Protein AF-A0A6A9QE31-F1 (afdb_monomer)

pLDDT: mean 76.42, std 17.67, range [47.31, 96.75]

Radius of gyration: 29.23 Å; Cα contacts (8 Å, |Δi|>4): 37; chains: 1; bounding box: 77×28×81 Å

Mean predicted aligned error: 16.54 Å

Secondary structure (DSSP, 8-state):
----------------------------EEE-TTT--EEEGGGHHHHHHHHHHHTPPPSS--PPP-------------

Foldseek 3Di:
DDDDDDPPPDPPPPDPDDPDPDPDDDFDWDAFPPPRDIDTPVCLVVVQVVCVVVVHDRRDDDDDDPDPPPPPPPPDDD

Organism: Acidianus infernus (NCBI:txid12915)

Sequence (78 aa):
MEHKNPPTIIPSSQFPTSEQPVVMVVDVMLRCKLDNQVMPASMALEHQQMHIKKGEDPCFVIETAPGKQKEEEPRGVI

Structure (mmCIF, N/CA/C/O backbone):
data_AF-A0A6A9QE31-F1
#
_entry.id   AF-A0A6A9QE31-F1
#
loop_
_atom_site.group_PDB
_atom_site.id
_atom_site.type_symbol
_atom_site.label_atom_id
_atom_site.label_alt_id
_at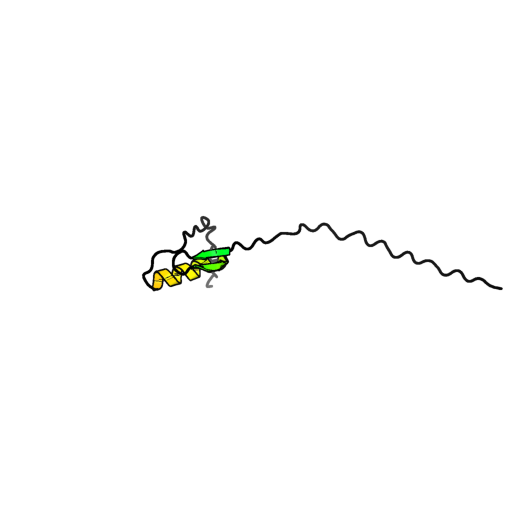om_site.label_comp_id
_atom_site.label_asym_id
_atom_site.label_entity_id
_atom_site.label_seq_id
_atom_site.pdbx_PDB_ins_code
_atom_site.Cartn_x
_atom_site.Cartn_y
_atom_site.Cartn_z
_atom_site.occupancy
_atom_site.B_iso_or_equiv
_atom_site.auth_seq_id
_atom_site.auth_comp_id
_atom_site.auth_asym_id
_atom_site.auth_atom_id
_atom_site.pdbx_PDB_model_num
ATOM 1 N N . MET A 1 1 ? 67.135 15.076 -48.727 1.00 49.69 1 MET A N 1
ATOM 2 C CA . MET A 1 1 ? 65.875 14.304 -48.731 1.00 49.69 1 MET A CA 1
ATOM 3 C C . MET A 1 1 ? 65.962 13.324 -47.578 1.00 49.69 1 MET A C 1
ATOM 5 O O . MET A 1 1 ? 66.626 12.309 -47.715 1.00 49.69 1 MET A O 1
ATOM 9 N N . GLU A 1 2 ? 65.393 13.671 -46.425 1.00 52.06 2 GLU A N 1
ATOM 10 C CA . GLU A 1 2 ? 65.423 12.833 -45.221 1.00 52.06 2 GLU A CA 1
ATOM 11 C C . GLU A 1 2 ? 63.979 12.572 -44.785 1.00 52.06 2 GLU A C 1
ATOM 13 O O . GLU A 1 2 ? 63.270 13.485 -44.363 1.00 52.06 2 GLU A O 1
ATOM 18 N N . HIS A 1 3 ? 63.515 11.333 -44.953 1.00 51.66 3 HIS A N 1
ATOM 19 C CA . HIS A 1 3 ? 62.184 10.906 -44.532 1.00 51.66 3 HIS A CA 1
ATOM 20 C C . HIS A 1 3 ? 62.240 10.448 -43.069 1.00 51.66 3 HIS A C 1
ATOM 22 O O . HIS A 1 3 ? 62.701 9.348 -42.766 1.00 51.66 3 HIS A O 1
ATOM 28 N N . LYS A 1 4 ? 61.763 11.293 -42.151 1.00 50.09 4 LYS A N 1
ATOM 29 C CA . LYS A 1 4 ? 61.505 10.921 -40.754 1.00 50.09 4 LYS A C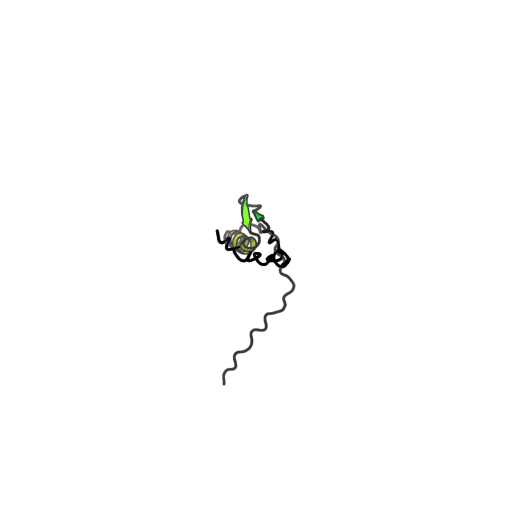A 1
ATOM 30 C C . LYS A 1 4 ? 60.181 10.150 -40.683 1.00 50.09 4 LYS A C 1
ATOM 32 O O . LYS A 1 4 ? 59.123 10.739 -40.876 1.00 50.09 4 LYS A O 1
ATOM 37 N N . ASN A 1 5 ? 60.233 8.849 -40.399 1.00 62.31 5 ASN A N 1
ATOM 38 C CA . ASN A 1 5 ? 59.042 8.075 -40.034 1.00 62.31 5 ASN A CA 1
ATOM 39 C C . ASN A 1 5 ? 58.617 8.432 -38.596 1.00 62.31 5 ASN A C 1
ATOM 41 O O . ASN A 1 5 ? 59.472 8.409 -37.706 1.00 62.31 5 ASN A O 1
ATOM 45 N N . PRO A 1 6 ? 57.339 8.749 -38.327 1.00 62.09 6 PRO A N 1
ATOM 46 C CA . PRO A 1 6 ? 56.852 8.854 -36.959 1.00 62.09 6 PRO A CA 1
ATOM 47 C C . PRO A 1 6 ? 56.678 7.450 -36.351 1.00 62.09 6 PRO A C 1
ATOM 49 O O . PRO A 1 6 ? 56.238 6.536 -37.052 1.00 62.09 6 PRO A O 1
ATOM 52 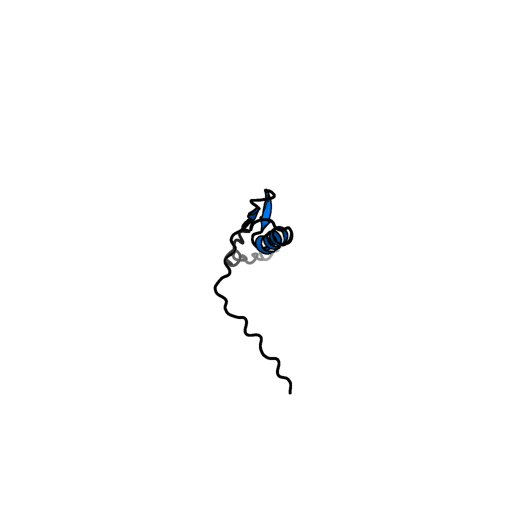N N . PRO A 1 7 ? 56.983 7.244 -35.056 1.00 57.41 7 PRO A N 1
ATOM 53 C CA . PRO A 1 7 ? 56.635 6.003 -34.385 1.00 57.41 7 PRO A CA 1
ATOM 54 C C . PRO A 1 7 ? 55.111 5.932 -34.271 1.00 57.41 7 PRO A C 1
ATOM 56 O O . PRO A 1 7 ? 54.478 6.762 -33.617 1.00 57.41 7 PRO A O 1
ATOM 59 N N . THR A 1 8 ? 54.515 4.945 -34.933 1.00 53.78 8 THR A N 1
ATOM 60 C CA . THR A 1 8 ? 53.110 4.583 -34.756 1.00 53.78 8 THR A CA 1
ATOM 61 C C . THR A 1 8 ? 52.925 4.074 -33.329 1.00 53.78 8 THR A C 1
ATOM 63 O O . THR A 1 8 ? 53.178 2.911 -33.027 1.00 53.78 8 THR A O 1
ATOM 66 N N . ILE A 1 9 ? 52.508 4.966 -32.432 1.00 60.47 9 ILE A N 1
ATOM 67 C CA . ILE A 1 9 ? 51.987 4.594 -31.119 1.00 60.47 9 ILE A CA 1
ATOM 68 C C . ILE A 1 9 ? 50.621 3.967 -31.387 1.00 60.47 9 ILE A C 1
ATOM 70 O O . ILE A 1 9 ? 49.648 4.664 -31.667 1.00 60.47 9 ILE A O 1
ATOM 74 N N . ILE A 1 10 ? 50.574 2.636 -31.382 1.00 61.00 10 ILE A N 1
ATOM 75 C CA . ILE A 1 10 ? 49.323 1.883 -31.421 1.00 61.00 10 ILE A CA 1
ATOM 76 C C . ILE A 1 10 ? 48.561 2.265 -30.145 1.00 61.00 10 ILE A C 1
ATOM 78 O O . ILE A 1 10 ? 49.105 2.069 -29.054 1.00 61.00 10 ILE A O 1
ATOM 82 N N . PRO A 1 11 ? 47.343 2.828 -30.233 1.00 52.16 11 PRO A N 1
ATOM 83 C CA . PRO A 1 11 ? 46.521 3.021 -29.054 1.00 52.16 11 PRO A CA 1
ATOM 84 C C . PRO A 1 11 ? 46.277 1.637 -28.471 1.00 52.16 11 PRO A C 1
ATOM 86 O O . PRO A 1 11 ? 45.731 0.769 -29.157 1.00 52.16 11 PRO A O 1
ATOM 89 N N . SER A 1 12 ? 46.733 1.420 -27.237 1.00 51.31 12 SER A N 1
ATOM 90 C CA . SER A 1 12 ? 46.392 0.246 -26.448 1.00 51.31 12 SER A CA 1
ATOM 91 C C . SER A 1 12 ? 44.906 -0.008 -26.617 1.00 51.31 12 SER A C 1
ATOM 93 O O . SER A 1 12 ? 44.086 0.822 -26.224 1.00 51.31 12 SER A O 1
ATOM 95 N N . SER A 1 13 ? 44.583 -1.124 -27.266 1.00 53.88 13 SER A N 1
ATOM 96 C CA . SER A 1 13 ? 43.229 -1.631 -27.368 1.00 53.88 13 SER A CA 1
ATOM 97 C C . SER A 1 13 ? 42.747 -1.815 -25.932 1.00 53.88 13 SER A C 1
ATOM 99 O O . SER A 1 13 ? 43.142 -2.754 -25.241 1.00 53.88 13 SER A O 1
ATOM 101 N N . GLN A 1 14 ? 42.008 -0.826 -25.428 1.00 63.03 14 GLN A N 1
ATOM 102 C CA . GLN A 1 14 ? 41.276 -0.954 -24.185 1.00 63.03 14 GLN A CA 1
ATOM 103 C C . GLN A 1 14 ? 40.208 -1.991 -24.485 1.00 63.03 14 GLN A C 1
ATOM 105 O O . GLN A 1 14 ? 39.249 -1.730 -25.210 1.00 63.03 14 GLN A O 1
ATOM 110 N N . PHE A 1 15 ? 40.470 -3.201 -24.004 1.00 61.00 15 PHE A N 1
ATOM 111 C CA . PHE A 1 15 ? 39.521 -4.296 -23.947 1.00 61.00 15 PHE A CA 1
ATOM 112 C C . PHE A 1 15 ? 38.144 -3.750 -23.549 1.00 61.00 15 PHE A C 1
ATOM 114 O O . PHE A 1 15 ? 38.080 -2.920 -22.633 1.00 61.00 15 PHE A O 1
ATOM 121 N N . PRO A 1 16 ? 37.056 -4.176 -24.217 1.00 57.12 16 PRO A N 1
ATOM 122 C CA . PRO A 1 16 ? 35.726 -3.774 -23.812 1.00 57.12 16 PRO A CA 1
ATOM 123 C C . PRO A 1 16 ? 35.539 -4.139 -22.341 1.00 57.12 16 PRO A C 1
ATOM 1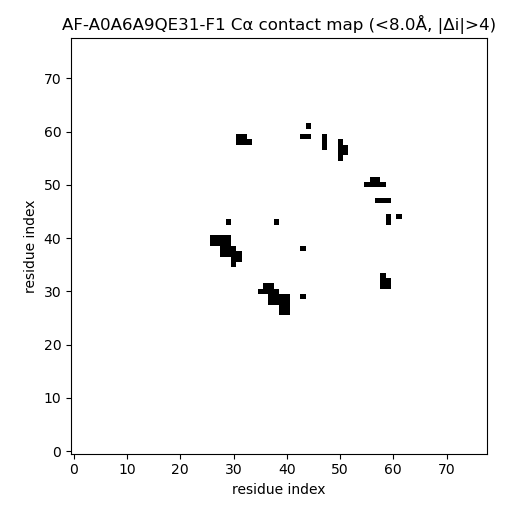25 O O . PRO A 1 16 ? 35.889 -5.224 -21.876 1.00 57.12 16 PRO A O 1
ATOM 128 N N . THR A 1 17 ? 35.079 -3.124 -21.632 1.00 61.97 17 THR A N 1
ATOM 129 C CA . THR A 1 17 ? 34.829 -3.009 -20.209 1.00 61.97 17 THR A CA 1
ATOM 130 C C . THR A 1 17 ? 34.274 -4.299 -19.617 1.00 61.97 17 THR A C 1
ATOM 132 O O . THR A 1 17 ? 33.331 -4.871 -20.153 1.00 61.97 17 THR A O 1
ATOM 135 N N . SER A 1 18 ? 34.874 -4.716 -18.497 1.00 63.69 18 SER A N 1
ATOM 136 C CA . SER A 1 18 ? 34.376 -5.725 -17.558 1.00 63.69 18 SER A CA 1
ATOM 137 C C . SER A 1 18 ? 32.855 -5.868 -17.632 1.00 63.69 18 SER A C 1
ATOM 139 O O . SER A 1 18 ? 32.137 -4.902 -17.369 1.00 63.69 18 SER A O 1
ATOM 141 N N . GLU A 1 19 ? 32.388 -7.069 -17.982 1.00 66.56 19 GLU A N 1
ATOM 142 C CA . GLU A 1 19 ? 30.984 -7.481 -17.929 1.00 66.56 19 GLU A CA 1
ATOM 143 C C . GLU A 1 19 ? 30.519 -7.488 -16.467 1.00 66.56 19 GLU A C 1
ATOM 145 O O . GLU A 1 19 ? 30.392 -8.526 -15.821 1.00 66.56 19 GLU A O 1
ATOM 150 N N . GLN A 1 20 ? 30.351 -6.303 -15.886 1.00 71.25 20 GLN A N 1
ATOM 151 C CA . GLN A 1 20 ? 29.726 -6.178 -14.585 1.00 71.25 20 GLN A CA 1
ATOM 152 C C . GLN A 1 20 ? 28.251 -6.542 -14.763 1.00 71.25 20 GLN A C 1
ATOM 154 O O . GLN A 1 20 ? 27.608 -6.024 -15.682 1.00 71.25 20 GLN A O 1
ATOM 159 N N . PRO A 1 21 ? 27.700 -7.435 -13.924 1.00 72.56 21 PRO A N 1
ATOM 160 C CA . PRO A 1 21 ? 26.295 -7.789 -14.005 1.00 72.56 21 PRO A CA 1
ATOM 161 C C . PRO A 1 21 ? 25.455 -6.524 -13.817 1.00 72.56 21 PRO A C 1
ATOM 163 O O . PRO A 1 21 ? 25.459 -5.905 -12.753 1.00 72.56 21 PRO A O 1
ATOM 166 N N . VAL A 1 22 ? 24.746 -6.126 -14.874 1.00 70.25 22 VAL A N 1
ATOM 167 C CA . VAL A 1 22 ? 23.799 -5.014 -14.828 1.00 70.25 22 VAL A CA 1
ATOM 168 C C . VAL A 1 22 ? 22.597 -5.489 -14.020 1.00 70.25 22 VAL A C 1
ATOM 170 O O . VAL A 1 22 ? 21.748 -6.231 -14.513 1.00 70.25 22 VAL A O 1
ATOM 173 N N . VAL A 1 23 ? 22.538 -5.095 -12.751 1.00 76.31 23 VAL A N 1
ATOM 174 C CA . VAL A 1 23 ? 21.361 -5.325 -11.912 1.00 76.31 23 VAL A CA 1
ATOM 175 C C . VAL A 1 23 ? 20.261 -4.385 -12.399 1.00 76.31 23 VAL A C 1
ATOM 177 O O . VAL A 1 23 ? 20.312 -3.180 -12.163 1.00 76.31 23 VAL A O 1
ATOM 180 N N . MET A 1 24 ? 19.267 -4.926 -13.104 1.00 71.88 24 MET A N 1
ATOM 181 C CA . MET A 1 24 ? 18.056 -4.179 -13.435 1.00 71.88 24 MET A CA 1
ATOM 182 C C . MET A 1 24 ? 17.190 -4.053 -12.180 1.00 71.88 24 MET A C 1
ATOM 184 O O . MET A 1 24 ? 16.585 -5.027 -11.733 1.00 71.88 24 MET A O 1
ATOM 188 N N . VAL A 1 25 ? 17.131 -2.851 -11.609 1.00 73.31 25 VAL A N 1
ATOM 189 C CA . VAL A 1 25 ? 16.177 -2.525 -10.545 1.00 73.31 25 VAL A CA 1
ATOM 190 C C . VAL A 1 25 ? 14.821 -2.280 -11.201 1.00 73.31 25 VAL A C 1
ATOM 192 O O . VAL A 1 25 ? 14.646 -1.310 -11.936 1.00 73.31 25 VAL A O 1
ATOM 195 N N . VAL A 1 26 ? 13.875 -3.195 -10.986 1.00 76.69 26 VAL A N 1
ATOM 196 C CA . VAL A 1 26 ? 12.487 -3.030 -11.428 1.00 76.69 26 VAL A CA 1
ATOM 197 C C . VAL A 1 26 ? 11.695 -2.442 -10.268 1.00 76.69 26 VAL A C 1
ATOM 199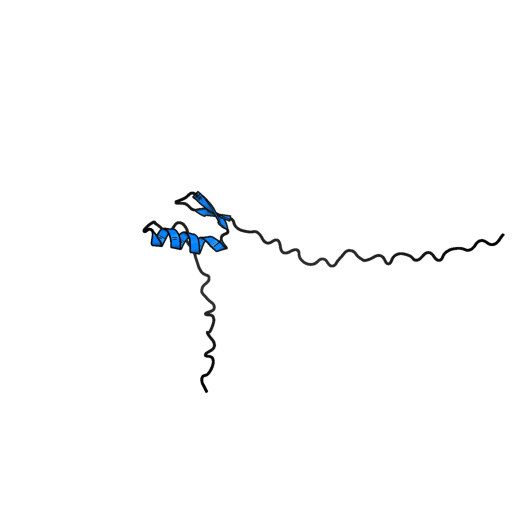 O O . VAL A 1 26 ? 11.385 -3.147 -9.308 1.00 76.69 26 VAL A O 1
ATOM 202 N N . ASP A 1 27 ? 11.363 -1.156 -10.359 1.00 8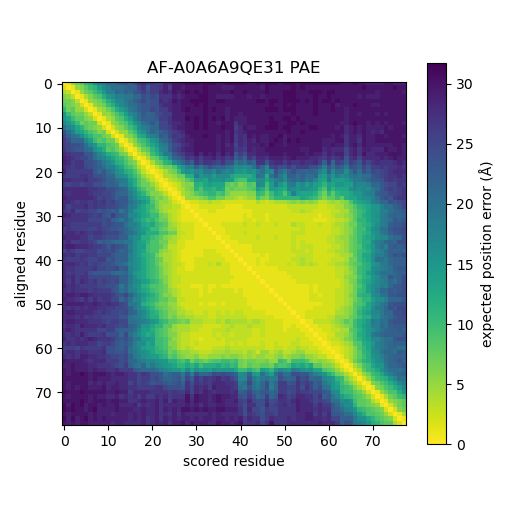2.25 27 ASP A N 1
ATOM 203 C CA . ASP A 1 27 ? 10.457 -0.525 -9.404 1.00 82.25 27 ASP A CA 1
ATOM 204 C C . ASP A 1 27 ? 9.026 -1.018 -9.643 1.00 82.25 27 ASP A C 1
ATOM 206 O O . ASP A 1 27 ? 8.418 -0.792 -10.692 1.00 82.25 27 ASP A O 1
ATOM 210 N N . VAL A 1 28 ? 8.476 -1.720 -8.652 1.00 89.31 28 VAL A N 1
ATOM 211 C CA . VAL A 1 28 ? 7.084 -2.177 -8.675 1.00 89.31 28 VAL A CA 1
ATOM 212 C C . VAL A 1 28 ? 6.178 -1.014 -8.281 1.00 89.31 28 VAL A C 1
ATOM 214 O O . VAL A 1 28 ? 6.234 -0.519 -7.153 1.00 89.31 28 VAL A O 1
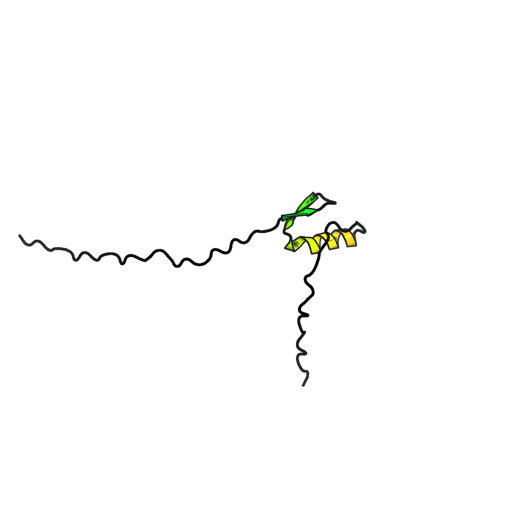ATOM 217 N N . MET A 1 29 ? 5.313 -0.604 -9.208 1.00 94.25 29 MET A N 1
ATOM 218 C CA . MET A 1 29 ? 4.310 0.439 -8.991 1.00 94.25 29 MET A CA 1
ATOM 219 C C . MET A 1 29 ? 2.961 -0.191 -8.635 1.00 94.25 29 MET A C 1
ATOM 221 O O . MET A 1 29 ? 2.467 -1.069 -9.341 1.00 94.25 29 MET A O 1
ATOM 225 N N . LEU A 1 30 ? 2.349 0.275 -7.550 1.00 93.94 30 LEU A N 1
ATOM 226 C CA . LEU A 1 30 ? 1.058 -0.180 -7.044 1.00 93.94 30 LEU A CA 1
ATOM 227 C C . LEU A 1 30 ? 0.004 0.913 -7.221 1.00 93.94 30 LEU A C 1
ATOM 229 O O . LEU A 1 30 ? 0.307 2.101 -7.137 1.00 93.94 30 LEU A O 1
ATOM 233 N N . ARG A 1 31 ? -1.250 0.510 -7.441 1.00 96.44 31 ARG A N 1
ATOM 234 C CA . ARG A 1 31 ? -2.407 1.412 -7.467 1.00 96.44 31 ARG A CA 1
ATOM 235 C C . ARG A 1 31 ? -3.301 1.136 -6.264 1.00 96.44 31 ARG A C 1
ATOM 237 O O . ARG A 1 31 ? -3.698 -0.007 -6.048 1.00 96.44 31 ARG A O 1
ATOM 244 N N . CYS A 1 32 ? -3.632 2.177 -5.510 1.00 95.94 32 CYS A N 1
ATOM 245 C CA . CYS A 1 32 ? -4.561 2.091 -4.392 1.00 95.94 32 CYS A CA 1
ATOM 246 C C . CYS A 1 32 ? -5.985 1.775 -4.876 1.00 95.94 32 CYS A C 1
ATOM 248 O O . CYS A 1 32 ? -6.441 2.299 -5.892 1.00 95.94 32 CYS A O 1
ATOM 250 N N . LYS A 1 33 ? -6.700 0.920 -4.136 1.00 94.62 33 LYS A N 1
ATOM 251 C CA . LYS A 1 33 ? -8.086 0.525 -4.444 1.00 94.62 33 LYS A CA 1
ATOM 252 C C . LYS A 1 33 ? -9.132 1.565 -4.037 1.00 94.62 33 LYS A C 1
ATOM 254 O O . LYS A 1 33 ? -10.257 1.490 -4.519 1.00 94.62 33 LYS A O 1
ATOM 259 N N . LEU A 1 34 ? -8.777 2.487 -3.143 1.00 95.56 34 LEU A N 1
ATOM 260 C CA . LEU A 1 34 ? -9.705 3.461 -2.569 1.00 95.56 34 LEU A CA 1
ATOM 261 C C . LEU A 1 34 ? -9.650 4.804 -3.299 1.00 95.56 34 LEU A C 1
ATOM 263 O O . LEU A 1 34 ? -10.684 5.318 -3.710 1.00 95.56 34 LEU A O 1
ATOM 267 N N . ASP A 1 35 ? -8.449 5.350 -3.505 1.00 94.88 35 ASP A N 1
ATOM 268 C CA . ASP A 1 35 ? -8.259 6.681 -4.097 1.00 94.88 35 ASP A CA 1
ATOM 269 C C . ASP A 1 35 ? -7.643 6.656 -5.510 1.00 94.88 35 ASP A C 1
ATOM 271 O O . ASP A 1 35 ? -7.446 7.704 -6.123 1.00 94.88 35 ASP A O 1
ATOM 275 N N . ASN A 1 36 ? -7.371 5.461 -6.055 1.00 96.25 36 ASN A N 1
ATOM 276 C CA . ASN A 1 36 ? -6.733 5.235 -7.358 1.00 96.25 36 ASN A CA 1
ATOM 277 C C . ASN A 1 36 ? -5.333 5.853 -7.525 1.00 96.25 36 ASN A C 1
ATOM 279 O O . ASN A 1 36 ? -4.818 5.906 -8.648 1.00 96.25 36 ASN A O 1
ATOM 283 N N . GLN A 1 37 ? -4.680 6.270 -6.438 1.00 96.75 37 GLN A N 1
ATOM 284 C CA . GLN A 1 37 ? -3.326 6.807 -6.485 1.00 96.75 37 GLN A CA 1
ATOM 285 C C . GLN A 1 37 ? -2.321 5.718 -6.887 1.00 96.75 37 GLN A C 1
ATOM 287 O O . GLN A 1 37 ? -2.383 4.587 -6.400 1.00 96.75 37 GLN A O 1
ATOM 292 N N . VAL A 1 38 ? -1.389 6.058 -7.783 1.00 96.00 38 VAL A N 1
ATOM 293 C CA . VAL A 1 38 ? -0.289 5.176 -8.206 1.00 96.00 38 VAL A CA 1
ATOM 294 C C . VAL A 1 38 ? 0.992 5.589 -7.487 1.00 96.00 38 VAL A C 1
ATOM 296 O O . VAL A 1 38 ? 1.369 6.756 -7.534 1.00 96.00 38 VAL A O 1
ATOM 299 N N . MET A 1 39 ? 1.661 4.638 -6.839 1.00 95.19 39 MET A N 1
ATOM 300 C CA . MET A 1 39 ? 2.841 4.875 -5.999 1.00 95.19 39 MET A CA 1
ATOM 301 C C . MET A 1 39 ? 3.804 3.679 -6.036 1.00 95.19 39 MET A C 1
ATOM 303 O O . MET A 1 39 ? 3.375 2.571 -6.368 1.00 95.19 39 MET A O 1
ATOM 307 N N . PRO A 1 40 ? 5.089 3.851 -5.689 1.00 94.25 40 PRO A N 1
ATOM 308 C CA . PRO A 1 40 ? 6.006 2.722 -5.556 1.00 94.25 40 PRO A CA 1
ATOM 309 C C . PRO A 1 40 ? 5.628 1.830 -4.365 1.00 94.25 40 PRO A C 1
ATOM 311 O O . PRO A 1 40 ? 5.103 2.303 -3.354 1.00 94.25 40 PRO A O 1
ATOM 314 N N . ALA A 1 41 ? 5.950 0.536 -4.451 1.00 91.50 41 ALA A N 1
ATOM 315 C CA . ALA A 1 41 ? 5.668 -0.436 -3.390 1.00 91.50 41 ALA A CA 1
ATOM 316 C C . ALA A 1 41 ? 6.272 -0.047 -2.024 1.00 91.50 41 ALA A C 1
ATOM 318 O O . ALA A 1 41 ? 5.679 -0.335 -0.987 1.00 91.50 41 ALA A O 1
ATOM 319 N N . SER A 1 42 ? 7.402 0.669 -2.014 1.00 91.44 42 SER A N 1
ATOM 320 C CA . SER A 1 42 ? 8.043 1.193 -0.800 1.00 91.44 42 SER A CA 1
ATOM 321 C C . SER A 1 42 ? 7.167 2.171 -0.007 1.00 91.44 42 SER A C 1
ATOM 323 O O . SER A 1 42 ? 7.310 2.260 1.209 1.00 91.44 42 SER A O 1
ATOM 325 N N . MET A 1 43 ? 6.242 2.872 -0.669 1.00 93.81 43 MET A N 1
ATOM 326 C CA . MET A 1 43 ? 5.342 3.852 -0.045 1.00 93.81 43 MET A CA 1
ATOM 327 C C . MET A 1 43 ? 3.970 3.270 0.321 1.00 93.81 43 MET A C 1
ATOM 329 O O . MET A 1 43 ? 3.178 3.923 0.999 1.00 93.81 43 MET A O 1
ATOM 333 N N . ALA A 1 44 ? 3.675 2.035 -0.091 1.00 93.69 44 ALA A N 1
ATOM 334 C CA . ALA A 1 44 ? 2.350 1.439 0.062 1.00 93.69 44 ALA A CA 1
ATOM 335 C C . ALA A 1 44 ? 1.918 1.285 1.531 1.00 93.69 44 ALA A C 1
ATOM 337 O O . ALA A 1 44 ? 0.745 1.484 1.847 1.00 93.69 44 ALA A O 1
ATOM 338 N N . LEU A 1 45 ? 2.859 0.985 2.437 1.00 93.44 45 LEU A N 1
ATOM 339 C CA . LEU A 1 45 ? 2.580 0.857 3.873 1.00 93.44 45 LEU A CA 1
ATOM 340 C C . LEU A 1 45 ? 2.174 2.190 4.501 1.00 93.44 45 LEU A C 1
ATOM 342 O O . LEU A 1 45 ? 1.189 2.254 5.234 1.00 93.44 45 LEU A O 1
ATOM 346 N N . GLU A 1 46 ? 2.914 3.256 4.205 1.00 95.25 46 GLU A N 1
ATOM 347 C CA . GLU A 1 46 ? 2.610 4.597 4.708 1.00 95.25 46 GLU A CA 1
ATOM 348 C C . GLU A 1 46 ? 1.247 5.073 4.191 1.00 95.25 46 GLU A C 1
ATOM 350 O O . GLU A 1 46 ? 0.407 5.552 4.958 1.00 95.25 46 GLU A O 1
ATOM 355 N N . HIS A 1 47 ? 0.985 4.857 2.902 1.00 95.75 47 HIS A N 1
ATOM 356 C CA . HIS A 1 47 ? -0.290 5.193 2.286 1.00 95.75 47 HIS A CA 1
ATOM 357 C C . HIS A 1 47 ? -1.463 4.406 2.899 1.00 95.75 47 HIS A C 1
ATOM 359 O O . HIS A 1 47 ? -2.510 4.977 3.204 1.00 95.75 47 HIS A O 1
ATOM 365 N N . GLN A 1 48 ? -1.291 3.109 3.165 1.00 95.31 48 GLN A N 1
ATOM 366 C CA . GLN A 1 48 ? -2.297 2.311 3.868 1.00 95.31 48 GLN A CA 1
ATOM 367 C C . GLN A 1 48 ? -2.567 2.842 5.283 1.00 95.31 48 GLN A C 1
ATOM 369 O O . GLN A 1 48 ? -3.723 2.951 5.692 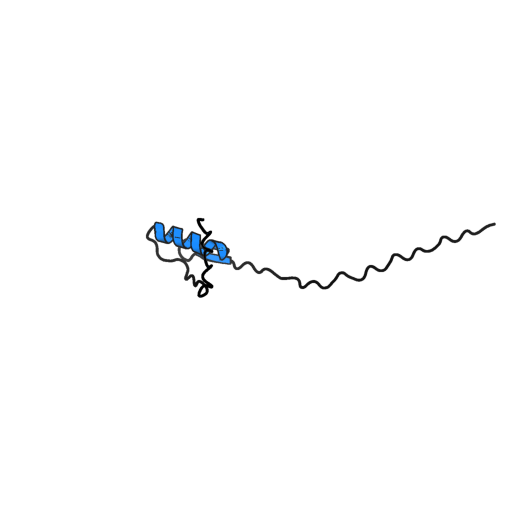1.00 95.31 48 GLN A O 1
ATOM 374 N N . GLN A 1 49 ? -1.524 3.209 6.035 1.00 95.19 49 GLN A N 1
ATOM 375 C CA . GLN A 1 49 ? -1.681 3.786 7.374 1.00 95.19 49 GLN A CA 1
ATOM 376 C C . GLN A 1 49 ? -2.457 5.108 7.348 1.00 95.19 49 GLN A C 1
ATOM 378 O O . GLN A 1 49 ? -3.185 5.404 8.296 1.00 95.19 49 GLN A O 1
ATOM 383 N N . MET A 1 50 ? -2.333 5.898 6.279 1.00 96.56 50 MET A N 1
ATOM 384 C CA . MET A 1 50 ? -3.136 7.106 6.092 1.00 96.56 50 MET A CA 1
ATOM 385 C C . MET A 1 50 ? -4.637 6.782 5.995 1.00 96.56 50 MET A C 1
ATOM 387 O O . MET A 1 50 ? -5.426 7.456 6.654 1.00 96.56 50 MET A O 1
ATOM 391 N N . HIS A 1 51 ? -5.033 5.762 5.228 1.00 96.50 51 HIS A N 1
ATOM 392 C CA . HIS A 1 51 ? -6.433 5.319 5.129 1.00 96.50 51 HIS A CA 1
ATOM 393 C C . HIS A 1 51 ? -6.960 4.766 6.463 1.00 96.50 51 HIS A C 1
ATOM 395 O O . HIS A 1 51 ? -8.018 5.180 6.936 1.00 96.50 51 HIS A O 1
ATOM 401 N N . ILE A 1 52 ? -6.166 3.941 7.154 1.00 94.69 52 ILE A N 1
ATOM 402 C CA . ILE A 1 52 ? -6.536 3.397 8.473 1.00 94.69 52 ILE A CA 1
ATOM 403 C C . ILE A 1 52 ? -6.795 4.524 9.486 1.00 94.69 52 ILE A C 1
ATOM 405 O O . ILE A 1 52 ? -7.772 4.482 10.229 1.00 94.69 52 ILE A O 1
ATOM 409 N N . LYS A 1 53 ? -5.962 5.575 9.498 1.00 95.50 53 LYS A N 1
ATOM 410 C CA . LYS A 1 53 ? -6.143 6.737 10.390 1.00 95.50 53 LYS A CA 1
ATOM 411 C C . LYS A 1 53 ? -7.419 7.531 10.098 1.00 95.50 53 LYS A C 1
ATOM 413 O O . LYS A 1 53 ? -7.941 8.174 11.004 1.00 95.50 53 LYS A O 1
ATOM 418 N N . LYS A 1 54 ? -7.914 7.497 8.859 1.00 95.25 54 LYS A N 1
ATOM 419 C CA . LYS A 1 54 ? -9.192 8.108 8.458 1.00 95.25 54 LYS A CA 1
ATOM 420 C C . LYS A 1 54 ? -10.403 7.232 8.799 1.00 95.25 54 LYS A C 1
ATOM 422 O O . LYS A 1 54 ? -11.528 7.705 8.677 1.00 95.25 54 LYS A O 1
ATOM 427 N N . GLY A 1 55 ? -10.181 5.991 9.242 1.00 95.12 55 GLY A N 1
ATOM 428 C CA . GLY A 1 55 ? -11.234 5.002 9.470 1.00 95.12 55 GLY A CA 1
ATOM 429 C C . GLY A 1 55 ? -11.672 4.274 8.198 1.00 95.12 55 GLY A C 1
ATOM 430 O O . GLY A 1 55 ? -12.765 3.717 8.172 1.00 95.12 55 GLY A O 1
ATOM 431 N N . GLU A 1 56 ? -10.852 4.301 7.146 1.00 94.88 56 GLU A N 1
ATOM 432 C CA . GLU A 1 56 ? -11.105 3.600 5.888 1.00 94.88 56 GLU A CA 1
ATOM 433 C C . GLU A 1 56 ? -10.475 2.200 5.899 1.00 94.88 56 GLU A C 1
ATOM 435 O O . GLU A 1 56 ? -9.557 1.907 6.674 1.00 94.88 56 GLU A O 1
ATOM 440 N N . ASP A 1 57 ? -10.964 1.335 5.010 1.00 94.25 57 ASP A N 1
ATOM 441 C CA . ASP A 1 57 ? -10.471 -0.032 4.895 1.00 94.25 57 ASP A CA 1
ATOM 442 C C . ASP A 1 57 ? -9.001 -0.095 4.422 1.00 94.25 57 ASP A C 1
ATOM 444 O O . ASP A 1 57 ? -8.511 0.776 3.698 1.00 94.25 57 ASP A O 1
ATOM 448 N N . PRO A 1 58 ? -8.264 -1.160 4.775 1.00 92.31 58 PRO A N 1
ATOM 449 C CA . PRO A 1 58 ? -6.959 -1.465 4.196 1.00 92.31 58 PRO A CA 1
ATOM 450 C C . PRO A 1 58 ? -6.967 -1.478 2.657 1.00 92.31 58 PRO A C 1
ATOM 452 O O . PRO A 1 58 ? -7.607 -2.321 2.030 1.00 92.31 58 PRO A O 1
ATOM 455 N N . CYS A 1 59 ? -6.190 -0.595 2.025 1.00 94.25 59 CYS A N 1
ATOM 456 C CA . CYS A 1 59 ? -6.093 -0.539 0.562 1.00 94.25 59 CYS A CA 1
ATOM 457 C C . CYS A 1 59 ? -5.117 -1.569 -0.044 1.00 94.25 59 CYS A C 1
ATOM 459 O O . CYS A 1 59 ? -5.223 -1.893 -1.231 1.00 94.25 59 CYS A O 1
ATOM 461 N N . PHE A 1 60 ? -4.203 -2.115 0.766 1.00 92.25 60 PHE A N 1
ATOM 462 C CA . PHE A 1 60 ? -3.227 -3.141 0.392 1.00 92.25 60 PHE A CA 1
ATOM 463 C C . PHE A 1 60 ? -3.179 -4.258 1.443 1.00 92.25 60 PHE A C 1
ATOM 465 O O . PHE A 1 60 ? -3.473 -4.037 2.616 1.00 92.25 60 PHE A O 1
ATOM 472 N N . VAL A 1 61 ? -2.775 -5.456 1.020 1.00 90.06 61 VAL A N 1
ATOM 473 C CA . VAL A 1 61 ? -2.349 -6.527 1.930 1.00 90.06 61 VAL A CA 1
ATOM 474 C C . VAL A 1 61 ? -0.827 -6.497 1.939 1.00 90.06 61 VAL A C 1
ATOM 476 O O . VAL A 1 61 ? -0.213 -6.640 0.884 1.00 90.06 61 VAL A O 1
ATOM 479 N N . ILE A 1 62 ? -0.231 -6.250 3.103 1.00 84.38 62 ILE A N 1
ATOM 480 C CA . ILE A 1 62 ? 1.220 -6.131 3.257 1.00 84.38 62 ILE A CA 1
ATOM 481 C C . ILE A 1 62 ? 1.703 -7.291 4.108 1.00 84.38 62 ILE A C 1
ATOM 483 O O . ILE A 1 62 ? 1.330 -7.419 5.272 1.00 84.38 62 ILE A O 1
ATOM 487 N N . GLU A 1 63 ? 2.549 -8.119 3.511 1.00 85.12 63 GLU A N 1
ATOM 488 C CA . GLU A 1 63 ? 3.236 -9.202 4.196 1.00 85.12 63 GLU A CA 1
ATOM 489 C C . GLU A 1 63 ? 4.669 -8.759 4.472 1.00 85.12 63 GLU A C 1
ATOM 491 O O . GLU A 1 6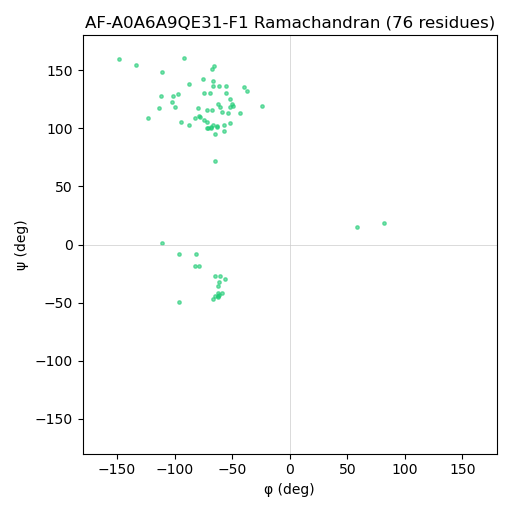3 ? 5.414 -8.384 3.565 1.00 85.12 63 GLU A O 1
ATOM 496 N N . THR A 1 64 ? 5.065 -8.767 5.740 1.00 79.38 64 THR A N 1
ATOM 497 C CA . THR A 1 64 ? 6.468 -8.616 6.109 1.00 79.38 64 THR A CA 1
ATOM 498 C C . THR A 1 64 ? 7.111 -9.994 6.116 1.00 79.38 64 THR A C 1
ATOM 500 O O . THR A 1 64 ? 6.524 -10.967 6.592 1.00 79.38 64 THR A O 1
ATOM 503 N N . ALA A 1 65 ? 8.330 -10.096 5.580 1.00 80.31 65 ALA A N 1
ATOM 504 C CA . ALA A 1 65 ? 9.098 -11.322 5.732 1.00 80.31 65 ALA A CA 1
ATOM 505 C C . ALA A 1 65 ? 9.209 -11.645 7.236 1.00 80.31 65 ALA A C 1
ATOM 507 O O . ALA A 1 65 ? 9.459 -10.721 8.020 1.00 80.31 65 ALA A O 1
ATOM 508 N N . PRO A 1 66 ? 9.030 -12.912 7.658 1.00 72.94 66 PRO A N 1
ATOM 509 C CA . PRO A 1 66 ? 9.238 -13.302 9.046 1.00 72.94 66 PRO A CA 1
ATOM 510 C C . PRO A 1 66 ? 10.641 -12.852 9.461 1.00 72.94 66 PRO A C 1
ATOM 512 O O . PRO A 1 66 ? 11.644 -13.260 8.873 1.00 72.94 66 PRO A O 1
ATOM 515 N N . GLY A 1 67 ? 10.690 -11.893 10.384 1.00 59.06 67 GLY A N 1
ATOM 516 C CA . GLY A 1 67 ? 11.885 -11.096 10.610 1.00 59.06 67 GLY A CA 1
ATOM 517 C C . GLY A 1 67 ? 13.073 -11.943 11.057 1.00 59.06 67 GLY A C 1
ATOM 518 O O . GLY A 1 67 ? 12.969 -12.728 11.996 1.00 59.06 67 GLY A O 1
ATOM 519 N N . LYS A 1 68 ? 14.252 -11.663 10.490 1.00 52.75 68 LYS A N 1
ATOM 520 C CA . LYS A 1 68 ? 15.428 -11.557 11.355 1.00 52.75 68 LYS A CA 1
ATOM 521 C C . LYS A 1 68 ? 15.135 -10.375 12.270 1.00 52.75 68 LYS A C 1
ATOM 523 O O . LYS A 1 68 ? 15.177 -9.231 11.819 1.00 52.75 68 LYS A O 1
ATOM 528 N N . GLN A 1 69 ? 14.737 -10.658 13.506 1.00 57.44 69 GLN A N 1
ATOM 529 C CA . GLN A 1 69 ? 14.715 -9.654 14.559 1.00 57.44 69 GLN A CA 1
ATOM 530 C C . GLN A 1 69 ? 16.081 -8.969 14.527 1.00 57.44 69 GLN A C 1
ATOM 532 O O . GLN A 1 69 ? 17.117 -9.628 14.606 1.00 57.44 69 GLN A O 1
ATOM 537 N N . LYS A 1 70 ? 16.089 -7.659 14.288 1.00 58.03 70 LYS A N 1
ATOM 538 C CA . LYS A 1 70 ? 17.293 -6.861 14.458 1.00 58.03 70 LYS A CA 1
ATOM 539 C C . LYS A 1 70 ? 17.518 -6.868 15.965 1.00 58.03 70 LYS A C 1
ATOM 541 O O . LYS A 1 70 ? 16.769 -6.211 16.679 1.00 58.03 70 LYS A O 1
ATOM 546 N N . GLU A 1 71 ? 18.433 -7.712 16.429 1.00 55.25 71 GLU A N 1
ATOM 547 C CA . GLU A 1 71 ? 18.936 -7.678 17.798 1.00 55.25 71 GLU A CA 1
ATOM 548 C C . GLU A 1 71 ? 19.378 -6.231 18.040 1.00 55.25 71 GLU A C 1
ATOM 550 O O . GLU A 1 71 ? 20.353 -5.755 17.451 1.00 55.25 71 GLU A O 1
ATOM 555 N N . GLU A 1 72 ? 18.579 -5.474 18.791 1.00 54.16 72 GLU A N 1
ATOM 556 C CA . GLU A 1 72 ? 19.052 -4.236 19.383 1.00 54.16 72 GLU A CA 1
ATOM 557 C C . GLU A 1 72 ? 20.161 -4.654 20.341 1.00 54.16 72 GLU A C 1
ATOM 559 O O . GLU A 1 72 ? 19.901 -5.198 21.412 1.00 54.16 72 GLU A O 1
ATOM 564 N N . GLU A 1 73 ? 21.408 -4.476 19.903 1.00 56.44 73 GLU A N 1
ATOM 565 C CA . GLU A 1 73 ? 22.575 -4.616 20.761 1.00 56.44 73 GLU A CA 1
ATOM 566 C C . GLU A 1 73 ? 22.324 -3.777 22.025 1.00 56.44 73 GLU A C 1
ATOM 568 O O . GLU A 1 73 ? 22.115 -2.559 21.910 1.00 56.44 73 GLU A O 1
ATOM 573 N N . PRO A 1 74 ? 22.326 -4.371 23.230 1.00 55.56 74 PRO A N 1
ATOM 574 C CA . PRO A 1 74 ? 22.271 -3.584 24.441 1.00 55.56 74 PRO A CA 1
ATOM 575 C C . PRO A 1 74 ? 23.604 -2.847 24.517 1.00 55.56 74 PRO A C 1
ATOM 577 O O . PRO A 1 74 ? 24.625 -3.423 24.891 1.00 55.56 74 PRO A O 1
ATOM 580 N N . ARG A 1 75 ? 23.618 -1.563 24.137 1.00 56.09 75 ARG A N 1
ATOM 581 C CA . ARG A 1 75 ? 24.736 -0.676 24.461 1.00 56.09 75 ARG A CA 1
ATOM 582 C C . ARG A 1 75 ? 24.880 -0.696 25.976 1.00 56.09 75 ARG A C 1
ATOM 584 O O . ARG A 1 75 ? 24.061 -0.119 26.689 1.00 56.09 75 ARG A O 1
ATOM 591 N N . GLY A 1 76 ? 25.883 -1.440 26.432 1.00 47.31 76 GLY A N 1
ATOM 592 C CA . GLY A 1 76 ? 26.192 -1.638 27.833 1.00 47.31 76 GLY A CA 1
ATOM 593 C C . GLY A 1 76 ? 26.300 -0.300 28.547 1.00 47.31 76 GLY A C 1
ATOM 594 O O . GLY A 1 76 ? 27.054 0.580 28.135 1.00 47.31 76 GLY A O 1
ATOM 595 N N . VAL A 1 77 ? 25.526 -0.166 29.617 1.00 50.78 77 VAL A N 1
ATOM 596 C CA . VAL A 1 77 ? 25.814 0.789 30.678 1.00 50.78 77 VAL A CA 1
ATOM 597 C C . VAL A 1 77 ? 26.843 0.107 31.574 1.00 50.78 77 VAL A C 1
ATOM 599 O O . VAL A 1 77 ? 26.512 -0.860 32.261 1.00 50.78 77 VAL A O 1
ATOM 602 N N . ILE A 1 78 ? 28.083 0.587 31.527 1.00 59.56 78 ILE A N 1
ATOM 603 C CA . ILE A 1 78 ? 29.053 0.472 32.622 1.00 59.56 78 ILE A CA 1
ATOM 604 C C . ILE A 1 78 ? 29.511 1.872 32.998 1.00 59.56 78 ILE A C 1
ATOM 606 O O . ILE A 1 78 ? 29.732 2.681 32.068 1.00 59.56 78 ILE A O 1
#

Solvent-accessible surface area (backbone atoms only — not comparable to full-atom values): 5630 Å² total; per-residue (Å²): 141,82,88,81,80,78,84,81,76,73,76,78,81,74,69,82,70,79,88,66,84,81,78,80,83,79,84,56,73,42,65,40,75,80,80,63,51,75,44,50,58,90,51,47,64,62,55,29,51,54,34,46,74,73,73,43,72,77,52,66,88,84,82,74,74,86,69,81,73,77,78,76,75,78,80,77,88,127